Protein AF-A0A6J4X2K3-F1 (afdb_monomer)

Sequence (107 aa):
MIPVIDEKGAKLSVDDLAKFDGIGNDKTALILAAVEFSRRRIRPEGIRIETPADLVPHIRHYVVRKQEHFLCASVNGANEIINIRVVSIGLIDRSHVHPARGVCRSA

Mean predicted aligned error: 15.52 Å

Radius of gyration: 26.46 Å; Cα contacts (8 Å, |Δi|>4): 85; chains: 1; bounding box: 65×31×72 Å

pLDDT: mean 72.36, std 13.92, range [31.67, 87.5]

Solvent-accessible surface area (backbone atoms only — not comparable to full-atom values): 6929 Å² total; per-residue (Å²): 108,70,70,59,47,71,74,44,51,89,66,71,51,69,75,70,45,64,72,40,89,91,51,50,72,70,56,46,52,54,52,51,52,53,43,53,48,41,39,72,73,75,50,85,71,59,59,69,43,95,48,79,69,63,47,44,82,80,50,52,83,55,74,80,49,87,39,44,70,45,72,47,73,43,58,48,100,80,35,21,42,74,47,77,41,82,76,48,76,41,76,63,67,70,81,85,68,69,96,70,88,88,80,85,81,92,130

Secondary structure (DSSP, 8-state):
-HHHHHHHGGG--HHHHTTSTT--HHHHHHHHHHHHHHHHHH-S--EE-SSGGGGHHHHGGGTT-SEEEEEEEEE-TTSEEEEEEEEEEEE-------S--------

Structure (mmCIF, N/CA/C/O backbone):
data_AF-A0A6J4X2K3-F1
#
_entry.id   AF-A0A6J4X2K3-F1
#
loop_
_atom_site.group_PDB
_atom_site.id
_atom_site.type_symbol
_atom_site.label_atom_id
_atom_site.label_alt_id
_atom_site.label_comp_id
_atom_site.label_asym_id
_atom_site.label_entity_id
_atom_site.label_seq_id
_atom_site.pdbx_PDB_ins_code
_atom_site.Cartn_x
_atom_site.Cartn_y
_atom_site.Cartn_z
_atom_site.occupancy
_atom_site.B_iso_or_equiv
_atom_site.auth_seq_id
_atom_site.auth_comp_id
_atom_site.auth_asym_id
_atom_site.auth_atom_id
_atom_site.pdbx_PDB_model_num
ATOM 1 N N . MET A 1 1 ? -14.022 -12.947 20.231 1.00 59.16 1 MET A N 1
ATOM 2 C CA . MET A 1 1 ? -12.794 -12.129 20.220 1.00 59.16 1 MET A CA 1
ATOM 3 C C . MET A 1 1 ? -11.916 -12.488 19.026 1.00 59.16 1 MET A C 1
ATOM 5 O O . MET A 1 1 ? -11.982 -11.751 18.057 1.00 59.16 1 MET A O 1
ATOM 9 N N . ILE A 1 2 ? -11.207 -13.628 19.034 1.00 63.72 2 ILE A N 1
ATOM 10 C CA . ILE A 1 2 ? -10.297 -14.074 17.948 1.00 63.72 2 ILE A CA 1
ATOM 11 C C . ILE A 1 2 ? -10.854 -13.863 16.518 1.00 63.72 2 ILE A C 1
ATOM 13 O O . ILE A 1 2 ? -10.233 -13.100 15.788 1.00 63.72 2 ILE A O 1
ATOM 17 N N . PRO A 1 3 ? -12.046 -14.367 16.127 1.00 71.31 3 PRO A N 1
ATOM 18 C CA . PRO A 1 3 ? -12.533 -14.195 14.750 1.00 71.31 3 PRO A CA 1
ATOM 19 C C . PRO A 1 3 ? -12.762 -12.731 14.331 1.00 71.31 3 PRO A C 1
ATOM 21 O O . PRO A 1 3 ? -12.607 -12.407 13.163 1.00 71.31 3 PRO A O 1
ATOM 24 N N . VAL A 1 4 ? -13.074 -11.827 15.269 1.00 72.62 4 VAL A N 1
ATOM 25 C CA . VAL A 1 4 ? -13.227 -10.385 14.977 1.00 72.62 4 VAL A CA 1
ATOM 26 C C . VAL A 1 4 ? -11.862 -9.709 14.807 1.00 72.62 4 VAL A C 1
ATOM 28 O O . VAL A 1 4 ? -11.734 -8.759 14.038 1.00 72.62 4 VAL A O 1
ATOM 31 N N . ILE A 1 5 ? -10.833 -10.209 15.498 1.00 72.69 5 ILE A N 1
ATOM 32 C CA . ILE A 1 5 ? -9.442 -9.769 15.327 1.00 72.69 5 ILE A CA 1
ATOM 33 C C . ILE A 1 5 ? -8.900 -10.254 13.979 1.00 72.69 5 ILE A C 1
ATOM 35 O O . ILE A 1 5 ? -8.268 -9.466 13.284 1.00 72.69 5 ILE A O 1
ATOM 39 N N . ASP A 1 6 ? -9.209 -11.483 13.567 1.00 71.00 6 ASP A 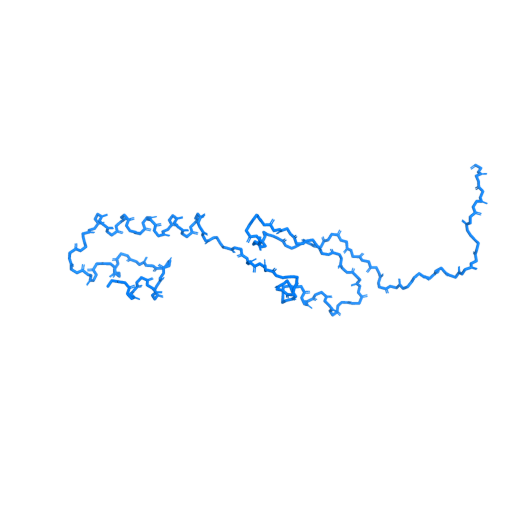N 1
ATOM 40 C CA . ASP A 1 6 ? -8.799 -12.012 12.260 1.00 71.00 6 ASP A CA 1
ATOM 41 C C . ASP A 1 6 ? -9.542 -11.326 11.095 1.00 71.00 6 ASP A C 1
ATOM 43 O O . ASP A 1 6 ? -8.933 -11.008 10.076 1.00 71.00 6 ASP A O 1
ATOM 47 N N . GLU A 1 7 ? -10.838 -11.024 11.254 1.00 73.19 7 GLU A N 1
ATOM 48 C CA . GLU A 1 7 ? -11.653 -10.338 10.239 1.00 73.19 7 GLU A CA 1
ATOM 49 C C . GLU A 1 7 ? -11.280 -8.852 10.0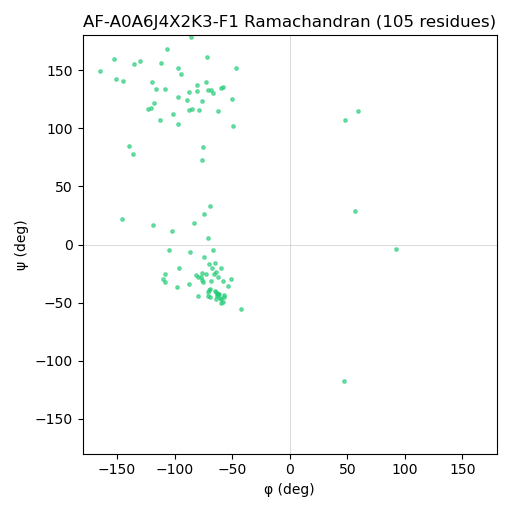77 1.00 73.19 7 GLU A C 1
ATOM 51 O O . GLU A 1 7 ? -11.167 -8.351 8.955 1.00 73.19 7 GLU A O 1
ATOM 56 N N . LYS A 1 8 ? -11.090 -8.119 11.185 1.00 69.81 8 LYS A N 1
ATOM 57 C CA . LYS A 1 8 ? -10.837 -6.664 11.154 1.00 69.81 8 LYS A CA 1
ATOM 58 C C . LYS A 1 8 ? -9.360 -6.285 11.217 1.00 69.81 8 LYS A C 1
ATOM 60 O O . LYS A 1 8 ? -9.009 -5.170 10.821 1.00 69.81 8 LYS A O 1
ATOM 65 N N . GLY A 1 9 ? -8.494 -7.176 11.696 1.00 71.62 9 GLY A N 1
ATOM 66 C CA . GLY A 1 9 ? -7.044 -7.004 11.760 1.00 71.62 9 GLY A CA 1
ATOM 67 C C . GLY A 1 9 ? -6.628 -5.648 12.327 1.00 71.62 9 GLY A C 1
ATOM 68 O O . GLY A 1 9 ? -6.946 -5.281 13.455 1.00 71.62 9 GLY A O 1
ATOM 69 N N . ALA A 1 10 ? -5.939 -4.854 11.510 1.00 65.50 10 ALA A N 1
ATOM 70 C CA . ALA A 1 10 ? -5.428 -3.545 11.907 1.00 65.50 10 ALA A CA 1
ATOM 71 C C . ALA A 1 10 ? -6.452 -2.385 11.810 1.00 65.50 10 ALA A C 1
ATOM 73 O O . ALA A 1 10 ? -6.040 -1.224 11.752 1.00 65.50 10 ALA A O 1
ATOM 74 N N . LYS A 1 11 ? -7.762 -2.684 11.760 1.00 72.19 11 LYS A N 1
ATOM 75 C CA . LYS A 1 11 ? -8.891 -1.725 11.772 1.00 72.19 11 LYS A CA 1
ATOM 76 C C . LYS A 1 11 ? -9.830 -1.896 12.980 1.00 72.19 11 LYS A C 1
ATOM 78 O O . LYS A 1 11 ? -10.963 -1.423 12.941 1.00 72.19 11 LYS A O 1
ATOM 83 N N . LEU A 1 12 ? -9.395 -2.601 14.024 1.00 81.94 12 LEU A N 1
ATOM 84 C CA . LEU A 1 12 ? -10.170 -2.779 15.256 1.00 81.94 12 LEU A CA 1
ATOM 85 C C . LEU A 1 12 ? -10.512 -1.426 15.905 1.00 81.94 12 LEU A C 1
ATOM 87 O O . LEU A 1 12 ? -9.644 -0.560 16.015 1.00 81.94 12 LEU A O 1
ATOM 91 N N . SER A 1 13 ? -11.761 -1.261 16.353 1.00 81.75 13 SER A N 1
ATOM 92 C CA . SER A 1 13 ? -12.202 -0.106 17.146 1.00 81.75 13 SER A CA 1
ATOM 93 C C . SER A 1 13 ? -12.429 -0.474 18.617 1.00 81.75 13 SER A C 1
ATOM 95 O O . SER A 1 13 ? -12.495 -1.650 18.984 1.00 81.75 13 SER A O 1
ATOM 97 N N . VAL A 1 14 ? -12.589 0.548 19.465 1.00 82.44 14 VAL A N 1
ATOM 98 C CA . VAL A 1 14 ? -13.001 0.385 20.871 1.00 82.44 14 VAL A CA 1
ATOM 99 C C . VAL A 1 14 ? -14.337 -0.363 20.953 1.00 82.44 14 VAL A C 1
ATOM 101 O O . VAL A 1 14 ? -14.461 -1.303 21.733 1.00 82.44 14 VAL A O 1
ATOM 104 N N . ASP A 1 15 ? -15.300 -0.018 20.094 1.00 82.00 15 ASP A N 1
ATOM 105 C CA . ASP A 1 15 ? -16.647 -0.611 20.078 1.00 82.00 15 ASP A CA 1
ATOM 106 C C . ASP A 1 15 ? -16.648 -2.096 19.699 1.00 82.00 15 ASP A C 1
ATOM 108 O O . ASP A 1 15 ? -17.561 -2.832 20.063 1.00 82.00 15 ASP A O 1
ATOM 112 N N . ASP A 1 16 ? -15.646 -2.563 18.952 1.00 81.50 16 ASP A N 1
ATOM 113 C CA . ASP A 1 16 ? -15.505 -3.981 18.618 1.00 81.50 16 ASP A CA 1
ATOM 114 C C . ASP A 1 16 ? -14.961 -4.814 19.780 1.00 81.50 16 ASP A C 1
ATOM 116 O O . ASP A 1 16 ? -15.288 -5.996 19.885 1.00 81.50 16 ASP A O 1
ATOM 120 N N . LEU A 1 17 ? -14.176 -4.202 20.668 1.00 78.94 17 LEU A N 1
ATOM 121 C CA . LEU A 1 17 ? -13.652 -4.843 21.875 1.00 78.94 17 LEU A CA 1
ATOM 122 C C . LEU A 1 17 ? -14.632 -4.726 23.054 1.00 78.94 17 LEU A C 1
ATOM 124 O O . LEU A 1 17 ? -14.786 -5.686 23.803 1.00 78.94 17 LEU A O 1
ATOM 128 N N . ALA A 1 18 ? -15.382 -3.623 23.148 1.00 78.69 18 ALA A N 1
ATOM 129 C CA . ALA A 1 18 ? -16.419 -3.393 24.161 1.00 78.69 18 ALA A CA 1
ATOM 130 C C . ALA A 1 18 ? -17.625 -4.357 24.072 1.00 78.69 18 ALA A C 1
ATOM 132 O O . ALA A 1 18 ? -18.385 -4.481 25.027 1.00 78.69 18 ALA A O 1
ATOM 133 N N . LYS A 1 19 ? -17.799 -5.065 22.946 1.00 81.31 19 LYS A N 1
ATOM 134 C CA . LYS A 1 19 ? -18.815 -6.126 22.775 1.00 81.31 19 LYS A CA 1
ATOM 135 C C . LYS A 1 19 ? -18.465 -7.433 23.498 1.00 81.31 19 LYS A C 1
ATOM 137 O O . LYS A 1 19 ? -19.306 -8.328 23.551 1.00 81.31 19 LYS A O 1
ATOM 142 N N . PHE A 1 20 ? -17.238 -7.584 23.999 1.00 79.12 20 PHE A N 1
ATOM 143 C CA . PHE A 1 20 ? -16.800 -8.780 24.716 1.00 79.12 20 PHE A CA 1
ATOM 144 C C . PHE A 1 20 ? -16.808 -8.531 26.222 1.00 79.12 20 PHE A C 1
ATOM 146 O O . PHE A 1 20 ? -15.992 -7.772 26.746 1.00 79.12 20 PHE A O 1
ATOM 153 N N . ASP A 1 21 ? -17.719 -9.214 26.911 1.00 73.00 21 ASP A N 1
ATOM 154 C CA . ASP A 1 21 ? -17.817 -9.146 28.365 1.00 73.00 21 ASP A CA 1
ATOM 155 C C . ASP A 1 21 ? -16.500 -9.608 29.025 1.00 73.00 21 ASP A C 1
ATOM 157 O O . ASP A 1 21 ? -15.878 -10.588 28.603 1.00 73.00 21 ASP A O 1
ATOM 161 N N . GLY A 1 22 ? -16.033 -8.853 30.021 1.00 75.00 22 GLY A N 1
ATOM 162 C CA . GLY A 1 22 ? -14.730 -9.035 30.677 1.00 75.00 22 GLY A CA 1
ATOM 163 C C . GLY A 1 22 ? -13.536 -8.241 30.106 1.00 75.00 22 GLY A C 1
ATOM 164 O O . GLY A 1 22 ? -12.454 -8.282 30.711 1.00 75.00 22 GLY A O 1
ATOM 165 N N . ILE A 1 23 ? -13.684 -7.485 29.006 1.00 79.81 23 ILE A N 1
ATOM 166 C CA . ILE A 1 23 ? -12.643 -6.552 28.520 1.00 79.81 23 ILE A CA 1
ATOM 167 C C . ILE A 1 23 ? -12.931 -5.122 29.004 1.00 79.81 23 ILE A C 1
ATOM 169 O O . ILE A 1 23 ? -13.778 -4.419 28.463 1.00 79.81 23 ILE A O 1
ATOM 173 N N . GLY A 1 24 ? -12.186 -4.674 30.019 1.00 79.69 24 GLY A N 1
ATOM 174 C CA . GLY A 1 24 ? -12.224 -3.289 30.495 1.00 79.69 24 GLY A CA 1
ATOM 175 C C . GLY A 1 24 ? -11.571 -2.291 29.528 1.00 79.69 24 GLY A C 1
ATOM 176 O O . GLY A 1 24 ? -10.772 -2.658 28.662 1.00 79.69 24 GLY A O 1
ATOM 177 N N . ASN A 1 25 ? -11.891 -1.003 29.695 1.00 78.81 25 ASN A N 1
ATOM 178 C CA . ASN A 1 25 ? -11.354 0.090 28.868 1.00 78.81 25 ASN A CA 1
ATOM 179 C C . ASN A 1 25 ? -9.815 0.174 28.903 1.00 78.81 25 ASN A C 1
ATOM 181 O O . ASN A 1 25 ? -9.191 0.528 27.904 1.00 78.81 25 ASN A O 1
ATOM 185 N N . ASP A 1 26 ? -9.211 -0.198 30.032 1.00 82.12 26 ASP A N 1
ATOM 186 C CA . ASP A 1 26 ? -7.769 -0.342 30.242 1.00 82.12 26 ASP A CA 1
ATOM 187 C C . ASP A 1 26 ? -7.148 -1.380 29.289 1.00 82.12 26 ASP A C 1
ATOM 189 O O . ASP A 1 26 ? -6.190 -1.089 28.567 1.00 82.12 26 ASP A O 1
ATOM 193 N N . LYS A 1 27 ? -7.743 -2.576 29.222 1.00 80.19 27 LYS A N 1
ATOM 194 C CA . LYS A 1 27 ? -7.299 -3.673 28.352 1.00 80.19 27 LYS A CA 1
ATOM 195 C C . LYS A 1 27 ? -7.562 -3.358 26.882 1.00 80.19 27 LYS A C 1
ATOM 197 O O . LYS A 1 27 ? -6.703 -3.621 26.044 1.00 80.19 27 LYS A O 1
ATOM 202 N N . THR A 1 28 ? -8.703 -2.744 26.571 1.00 85.62 28 THR A N 1
ATOM 203 C CA . THR A 1 28 ? -9.044 -2.288 25.215 1.00 85.62 28 THR A CA 1
ATOM 204 C C . THR A 1 28 ? -8.028 -1.275 24.686 1.00 85.62 28 THR A C 1
ATOM 206 O O . THR A 1 28 ? -7.526 -1.442 23.575 1.00 85.62 28 THR A O 1
ATOM 209 N N . ALA A 1 29 ? -7.655 -0.269 25.486 1.00 85.62 29 ALA A N 1
ATOM 210 C CA . ALA A 1 29 ? -6.644 0.716 25.102 1.00 85.62 29 ALA A CA 1
ATOM 211 C C . ALA A 1 29 ? -5.266 0.074 24.863 1.00 85.62 29 ALA A C 1
ATOM 213 O O . ALA A 1 29 ? -4.606 0.387 23.870 1.00 85.62 29 ALA A O 1
ATOM 214 N N . LEU A 1 30 ? -4.854 -0.865 25.724 1.00 87.50 30 LEU A N 1
ATOM 215 C CA . LEU A 1 30 ? -3.588 -1.590 25.585 1.00 87.50 30 LEU A CA 1
ATOM 216 C C . LEU A 1 30 ? -3.538 -2.442 24.303 1.00 87.50 30 LEU A C 1
ATOM 218 O O . LEU A 1 30 ? -2.541 -2.407 23.581 1.00 87.50 30 LEU A O 1
ATOM 222 N N . ILE A 1 31 ? -4.619 -3.165 23.989 1.00 86.00 31 ILE A N 1
ATOM 223 C CA . ILE A 1 31 ? -4.728 -3.988 22.773 1.00 86.00 31 ILE A CA 1
ATOM 224 C C . ILE A 1 31 ? -4.688 -3.107 21.517 1.00 86.00 31 ILE A C 1
ATOM 226 O O . ILE A 1 31 ? -3.925 -3.393 20.595 1.00 86.00 31 ILE A O 1
ATOM 230 N N . LEU A 1 32 ? -5.449 -2.008 21.482 1.00 85.19 32 LEU A N 1
ATOM 231 C CA . LEU A 1 32 ? -5.460 -1.091 20.337 1.00 85.19 32 LEU A CA 1
ATOM 232 C C . LEU A 1 32 ? -4.100 -0.416 20.126 1.00 85.19 32 LEU A C 1
ATOM 234 O O . LEU A 1 32 ? -3.635 -0.336 18.989 1.00 85.19 32 LEU A O 1
ATOM 238 N N . ALA A 1 33 ? -3.423 0.001 21.200 1.00 85.12 33 ALA A N 1
ATOM 239 C CA . ALA A 1 33 ? -2.072 0.550 21.122 1.00 85.12 33 ALA A CA 1
ATOM 240 C C . ALA A 1 33 ? -1.065 -0.475 20.573 1.00 85.12 33 ALA A C 1
ATOM 242 O O . ALA A 1 33 ? -0.255 -0.133 19.710 1.00 85.12 33 ALA A O 1
ATOM 243 N N . ALA A 1 34 ? -1.145 -1.738 21.006 1.00 83.50 34 ALA A N 1
ATOM 244 C CA . ALA A 1 34 ? -0.295 -2.814 20.499 1.00 83.50 34 ALA A CA 1
ATOM 245 C C . ALA A 1 34 ? -0.550 -3.114 19.007 1.00 83.50 34 ALA A C 1
ATOM 247 O O . ALA A 1 34 ? 0.404 -3.310 18.249 1.00 83.50 34 ALA A O 1
ATOM 248 N N . VAL A 1 35 ? -1.810 -3.094 18.556 1.00 81.19 35 VAL A N 1
ATOM 249 C CA . VAL A 1 35 ? -2.193 -3.297 17.145 1.00 81.19 35 VAL A CA 1
ATOM 250 C C . VAL A 1 35 ? -1.757 -2.120 16.262 1.00 81.19 35 VAL A C 1
ATOM 252 O O . VAL A 1 35 ? -1.157 -2.337 15.210 1.00 81.19 35 VAL A O 1
ATOM 255 N N . GLU A 1 36 ? -1.977 -0.873 16.689 1.00 79.81 36 GLU A N 1
ATOM 256 C CA . GLU A 1 36 ? -1.519 0.332 15.976 1.00 79.81 36 GLU A CA 1
ATOM 257 C C . GLU A 1 36 ? 0.009 0.415 15.893 1.00 79.81 36 GLU A C 1
ATOM 259 O O . GLU A 1 36 ? 0.557 0.730 14.832 1.00 79.81 36 GLU A O 1
ATOM 264 N N . PHE A 1 37 ? 0.710 0.093 16.984 1.00 80.06 37 PHE A N 1
ATOM 265 C CA . PHE A 1 37 ? 2.167 -0.006 16.995 1.00 80.06 37 PHE A CA 1
ATOM 266 C C . PHE A 1 37 ? 2.644 -1.084 16.018 1.00 80.06 37 PHE A C 1
ATOM 268 O O . PHE A 1 37 ? 3.521 -0.821 15.197 1.00 80.06 37 PHE A O 1
ATOM 275 N N . SER A 1 38 ? 2.014 -2.261 16.027 1.00 73.75 38 SER A N 1
ATOM 276 C CA . SER A 1 38 ? 2.330 -3.355 15.102 1.00 73.75 38 SER A CA 1
ATOM 277 C C . SER A 1 38 ? 2.090 -2.965 13.640 1.00 73.75 38 SER A C 1
ATOM 279 O O . SER A 1 38 ? 2.964 -3.203 12.808 1.00 73.75 38 SER A O 1
ATOM 281 N N . ARG A 1 39 ? 0.988 -2.270 13.313 1.00 68.56 39 ARG A N 1
ATOM 282 C CA . ARG A 1 39 ? 0.756 -1.729 11.958 1.00 68.56 39 ARG A CA 1
ATOM 283 C C . ARG A 1 39 ? 1.883 -0.781 11.545 1.00 68.56 39 ARG A C 1
ATOM 285 O O . ARG A 1 39 ? 2.467 -0.941 10.485 1.00 68.56 39 ARG A O 1
ATOM 292 N N . ARG A 1 40 ? 2.251 0.178 12.398 1.00 68.69 40 ARG A N 1
ATOM 293 C CA . ARG A 1 40 ? 3.279 1.186 12.071 1.00 68.69 40 ARG A CA 1
ATOM 294 C C . ARG A 1 40 ? 4.708 0.634 12.048 1.00 68.69 40 ARG A C 1
ATOM 296 O O . ARG A 1 40 ? 5.564 1.227 11.399 1.00 68.69 40 ARG A O 1
ATOM 303 N N . ARG A 1 41 ? 4.985 -0.450 12.781 1.00 62.94 41 ARG A N 1
ATOM 304 C CA . ARG A 1 41 ? 6.348 -0.951 13.036 1.00 62.94 41 ARG A CA 1
ATOM 305 C C . 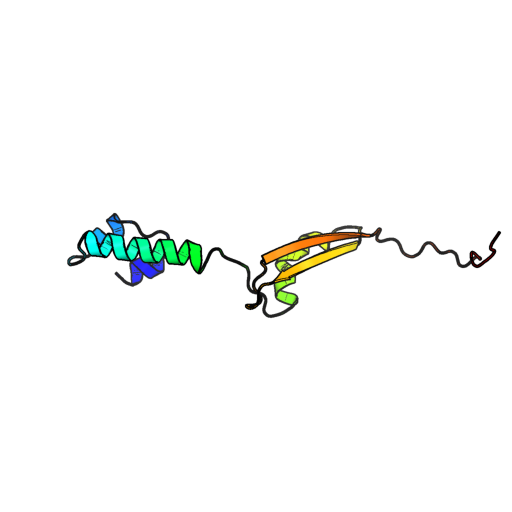ARG A 1 41 ? 6.694 -2.249 12.308 1.00 62.94 41 ARG A C 1
ATOM 307 O O . ARG A 1 41 ? 7.867 -2.432 11.989 1.00 62.94 41 ARG A O 1
ATOM 314 N N . ILE A 1 42 ? 5.708 -3.122 12.093 1.00 59.78 42 ILE A N 1
ATOM 315 C CA . ILE A 1 42 ? 5.865 -4.486 11.557 1.00 59.78 42 ILE A CA 1
ATOM 316 C C . ILE A 1 42 ? 5.283 -4.596 10.137 1.00 59.78 42 ILE A C 1
ATOM 318 O O . ILE A 1 42 ? 5.799 -5.370 9.340 1.00 59.78 42 ILE A O 1
ATOM 322 N N . ARG A 1 43 ? 4.249 -3.812 9.786 1.00 54.62 43 ARG A N 1
ATOM 323 C CA . ARG A 1 43 ? 3.581 -3.872 8.469 1.00 54.62 43 ARG A CA 1
ATOM 324 C C . ARG A 1 43 ? 3.293 -2.491 7.839 1.00 54.62 43 ARG A C 1
ATOM 326 O O . ARG A 1 43 ? 2.150 -2.034 7.855 1.00 54.62 43 ARG A O 1
ATOM 333 N N . PRO A 1 44 ? 4.317 -1.835 7.254 1.00 59.47 44 PRO A N 1
ATOM 334 C CA . PRO A 1 44 ? 4.139 -0.553 6.576 1.00 59.47 44 PRO A CA 1
ATOM 335 C C . PRO A 1 44 ? 3.474 -0.569 5.178 1.00 59.47 44 PRO A C 1
ATOM 337 O O . PRO A 1 44 ? 2.808 0.413 4.868 1.00 59.47 44 PRO A O 1
ATOM 340 N N . GLU A 1 45 ? 3.574 -1.552 4.273 1.00 57.28 45 GLU A N 1
ATOM 341 C CA . GLU A 1 45 ? 4.366 -2.795 4.185 1.00 57.28 45 GLU A CA 1
ATOM 342 C C . GLU A 1 45 ? 4.972 -2.954 2.770 1.00 57.28 45 GLU A C 1
ATOM 344 O O . GLU A 1 45 ? 4.463 -2.372 1.812 1.00 57.28 45 GLU A O 1
ATOM 349 N N . GLY A 1 46 ? 6.083 -3.692 2.633 1.00 62.09 46 GLY A N 1
ATOM 350 C CA . GLY A 1 46 ? 6.779 -3.908 1.354 1.00 62.09 46 GLY A CA 1
ATOM 351 C C . GLY A 1 46 ? 6.399 -5.231 0.681 1.00 62.09 46 GLY A C 1
ATOM 352 O O . GLY A 1 46 ? 6.064 -6.205 1.349 1.00 62.09 46 GLY A O 1
ATOM 353 N N . ILE A 1 47 ? 6.476 -5.289 -0.651 1.00 68.31 47 ILE A N 1
ATOM 354 C CA . ILE A 1 47 ? 6.191 -6.519 -1.407 1.00 68.31 47 ILE A CA 1
ATOM 355 C C . ILE A 1 47 ? 7.401 -7.452 -1.335 1.00 68.31 47 ILE A C 1
ATOM 357 O O . ILE A 1 47 ? 8.458 -7.122 -1.870 1.00 68.31 47 ILE A O 1
ATOM 361 N N . ARG A 1 48 ? 7.250 -8.620 -0.709 1.00 74.12 48 ARG A N 1
ATOM 362 C CA . ARG A 1 48 ? 8.270 -9.677 -0.703 1.00 74.12 48 ARG A CA 1
ATOM 363 C C . ARG A 1 48 ? 8.425 -10.297 -2.095 1.00 74.12 48 ARG A C 1
ATOM 365 O O . ARG A 1 48 ? 7.430 -10.668 -2.711 1.00 74.12 48 ARG A O 1
ATOM 372 N N . ILE A 1 49 ? 9.667 -10.443 -2.549 1.00 78.88 49 ILE A N 1
ATOM 373 C CA . ILE A 1 49 ? 10.036 -11.228 -3.731 1.00 78.88 49 ILE A CA 1
ATOM 374 C C . ILE A 1 49 ? 10.919 -12.404 -3.307 1.00 78.88 49 ILE A C 1
ATOM 376 O O . ILE A 1 49 ? 11.853 -12.240 -2.525 1.00 78.88 49 ILE A O 1
ATOM 380 N N . GLU A 1 50 ? 10.640 -13.601 -3.807 1.00 78.31 50 GLU A N 1
ATOM 381 C CA . GLU A 1 50 ? 11.466 -14.791 -3.554 1.00 78.31 50 GLU A CA 1
ATOM 382 C C . GLU A 1 50 ? 12.234 -15.200 -4.815 1.00 78.31 50 GLU A C 1
ATOM 384 O O . GLU A 1 50 ? 13.332 -15.752 -4.745 1.00 78.31 50 GLU A O 1
ATOM 389 N N . THR A 1 51 ? 11.702 -14.833 -5.978 1.00 80.38 51 THR A N 1
ATOM 390 C CA . THR A 1 51 ? 12.283 -15.036 -7.298 1.00 80.38 51 THR A CA 1
ATOM 391 C C . THR A 1 51 ? 12.278 -13.733 -8.111 1.00 80.38 51 THR A C 1
ATOM 393 O O . THR A 1 51 ? 11.443 -12.852 -7.894 1.00 80.38 51 THR A O 1
ATOM 396 N N . PRO A 1 52 ? 13.141 -13.603 -9.137 1.00 75.56 52 PRO A N 1
ATOM 397 C CA . PRO A 1 52 ? 13.044 -12.508 -10.105 1.00 75.56 52 PRO A CA 1
ATOM 398 C C . PRO A 1 52 ? 11.709 -12.475 -10.872 1.00 75.56 52 PRO A C 1
ATOM 400 O O . PRO A 1 52 ? 11.340 -11.428 -11.403 1.00 75.56 52 PRO A O 1
ATOM 403 N N . ALA A 1 53 ? 10.975 -13.595 -10.930 1.00 82.62 53 ALA A N 1
ATOM 404 C CA . ALA A 1 53 ? 9.657 -13.658 -11.555 1.00 82.62 53 ALA A CA 1
ATOM 405 C C . ALA A 1 53 ? 8.603 -12.871 -10.757 1.00 82.62 53 ALA A C 1
ATOM 407 O O . ALA A 1 53 ? 7.734 -12.245 -11.361 1.00 82.62 53 ALA A O 1
ATOM 408 N N . ASP A 1 54 ? 8.734 -12.799 -9.430 1.00 82.38 54 ASP A N 1
ATOM 409 C CA . ASP A 1 54 ? 7.821 -12.042 -8.561 1.00 82.38 54 ASP A CA 1
ATOM 410 C C . ASP A 1 54 ? 7.924 -10.528 -8.793 1.00 82.38 54 ASP A C 1
ATOM 412 O O . ASP A 1 54 ? 6.989 -9.786 -8.511 1.00 82.38 54 ASP A O 1
ATOM 416 N N . LEU A 1 55 ? 9.029 -10.052 -9.381 1.00 80.75 55 LEU A N 1
ATO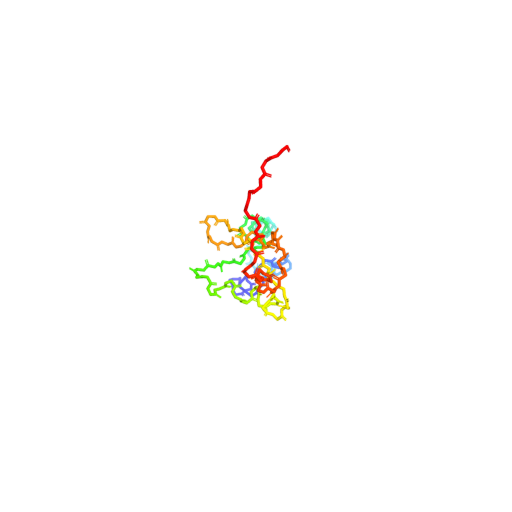M 417 C CA . LEU A 1 55 ? 9.183 -8.659 -9.801 1.00 80.75 55 LEU A CA 1
ATOM 418 C C . LEU A 1 55 ? 8.417 -8.346 -11.104 1.00 80.75 55 LEU A C 1
ATOM 420 O O . LEU A 1 55 ? 8.046 -7.193 -11.337 1.00 80.75 55 LEU A O 1
ATOM 424 N N . VAL A 1 56 ? 8.148 -9.349 -11.954 1.00 81.62 56 VAL A N 1
ATOM 425 C CA . VAL A 1 56 ? 7.542 -9.173 -13.290 1.00 81.62 56 VAL A CA 1
ATOM 426 C C . VAL A 1 56 ? 6.181 -8.462 -13.244 1.00 81.62 56 VAL A C 1
ATOM 428 O O . VAL A 1 56 ? 6.014 -7.518 -14.022 1.00 81.62 56 VAL A O 1
ATOM 431 N N . PRO A 1 57 ? 5.228 -8.796 -12.344 1.00 83.38 57 PRO A N 1
ATOM 432 C CA . PRO A 1 57 ? 3.982 -8.041 -12.188 1.00 83.38 57 PRO A CA 1
ATOM 433 C C . PRO A 1 57 ? 4.200 -6.541 -11.943 1.00 83.38 57 PRO A C 1
ATOM 435 O O . PRO A 1 57 ? 3.455 -5.718 -12.476 1.00 83.38 57 PRO A O 1
ATOM 438 N N . HIS A 1 58 ? 5.249 -6.175 -11.203 1.00 79.88 58 HIS A N 1
ATOM 439 C CA . HIS A 1 58 ? 5.543 -4.792 -10.826 1.00 79.88 58 HIS A CA 1
ATOM 440 C C . HIS A 1 58 ? 6.227 -3.993 -11.942 1.00 79.88 58 HIS A C 1
ATOM 442 O O . HIS A 1 58 ? 6.016 -2.785 -12.033 1.00 79.88 58 HIS A O 1
ATOM 448 N N . ILE A 1 59 ? 6.983 -4.644 -12.836 1.00 82.69 59 ILE A N 1
ATOM 449 C CA . ILE A 1 59 ? 7.703 -3.979 -13.943 1.00 82.69 59 ILE A CA 1
ATOM 450 C C . ILE A 1 59 ? 7.060 -4.163 -15.328 1.00 82.69 59 ILE A C 1
ATOM 452 O O . ILE A 1 59 ? 7.503 -3.538 -16.292 1.00 82.69 59 ILE A O 1
ATOM 456 N N . ARG A 1 60 ? 5.987 -4.959 -15.453 1.00 82.56 60 ARG A N 1
ATOM 457 C CA . ARG A 1 60 ? 5.320 -5.293 -16.733 1.00 82.56 60 ARG A CA 1
ATOM 458 C C . ARG A 1 60 ? 4.961 -4.076 -17.599 1.00 82.56 60 ARG A C 1
ATOM 460 O O . ARG A 1 60 ? 4.963 -4.173 -18.823 1.00 82.56 60 ARG A O 1
ATOM 467 N N . HIS A 1 61 ? 4.687 -2.929 -16.982 1.00 80.50 61 HIS A N 1
ATOM 468 C CA . HIS A 1 61 ? 4.338 -1.683 -17.671 1.00 80.50 61 HIS A CA 1
ATOM 469 C C . HIS A 1 61 ? 5.504 -1.032 -18.448 1.00 80.50 61 HIS A C 1
ATOM 471 O O . HIS A 1 61 ? 5.255 -0.214 -19.337 1.00 80.50 61 HIS A O 1
ATOM 477 N N . TYR A 1 62 ? 6.757 -1.414 -18.176 1.00 79.50 62 TYR A N 1
ATOM 478 C CA . TYR A 1 62 ? 7.923 -1.003 -18.970 1.00 79.50 62 TYR A CA 1
ATOM 479 C C . TYR A 1 62 ? 8.107 -1.842 -20.245 1.00 79.50 62 TYR A C 1
ATOM 481 O O . TYR A 1 62 ? 8.608 -1.326 -21.239 1.00 79.50 62 TYR A O 1
ATOM 489 N N . VAL A 1 63 ? 7.633 -3.095 -20.265 1.00 77.44 63 VAL A N 1
ATOM 490 C CA . VAL A 1 63 ? 7.870 -4.067 -21.358 1.00 77.44 63 VAL A CA 1
ATOM 491 C C . VAL A 1 63 ? 7.255 -3.633 -22.700 1.00 77.44 63 VAL A C 1
ATOM 493 O O . VAL A 1 63 ? 7.717 -4.040 -23.759 1.00 77.44 63 VAL A O 1
ATOM 496 N N . VAL A 1 64 ? 6.227 -2.778 -22.679 1.00 76.19 64 VAL A N 1
ATOM 497 C CA . VAL A 1 64 ? 5.523 -2.292 -23.885 1.00 76.19 64 VAL A CA 1
ATOM 498 C C . VAL A 1 64 ? 6.206 -1.055 -24.509 1.00 76.19 64 VAL A C 1
ATOM 500 O O . VAL A 1 64 ? 5.803 -0.575 -25.569 1.00 76.19 64 VAL A O 1
ATOM 503 N N . ARG A 1 65 ? 7.236 -0.486 -23.868 1.00 77.50 65 ARG A N 1
ATOM 504 C CA . ARG A 1 65 ? 7.889 0.752 -24.326 1.00 77.50 65 ARG A CA 1
ATOM 505 C C . ARG A 1 65 ? 8.896 0.471 -25.449 1.00 77.50 65 ARG A C 1
ATOM 507 O O . ARG A 1 65 ? 9.721 -0.425 -25.344 1.00 77.50 65 ARG A O 1
ATOM 514 N N . LYS A 1 66 ? 8.900 1.312 -26.493 1.00 73.94 66 LYS A N 1
ATOM 515 C CA . LYS A 1 66 ? 9.879 1.284 -27.607 1.00 73.94 66 LYS A CA 1
ATOM 516 C C . LYS A 1 66 ? 11.273 1.838 -27.231 1.00 73.94 66 LYS A C 1
ATOM 518 O O . LYS A 1 66 ? 11.958 2.397 -28.081 1.00 73.94 66 LYS A O 1
ATOM 523 N N . GLN A 1 67 ? 11.653 1.782 -25.959 1.00 77.38 67 GLN A N 1
ATOM 524 C CA . GLN A 1 67 ? 12.903 2.318 -25.407 1.00 77.38 67 GLN A CA 1
ATOM 525 C C . GLN A 1 67 ? 13.365 1.379 -24.294 1.00 77.38 67 GLN A C 1
ATOM 527 O O . GLN A 1 67 ? 12.534 0.895 -23.521 1.00 77.38 67 GLN A O 1
ATOM 532 N N . GLU A 1 68 ? 14.666 1.128 -24.196 1.00 82.88 68 GLU A N 1
ATOM 533 C CA . GLU A 1 68 ? 15.218 0.302 -23.121 1.00 82.88 68 GLU A CA 1
ATOM 534 C C . GLU A 1 68 ? 15.132 1.068 -21.801 1.00 82.88 68 GLU A C 1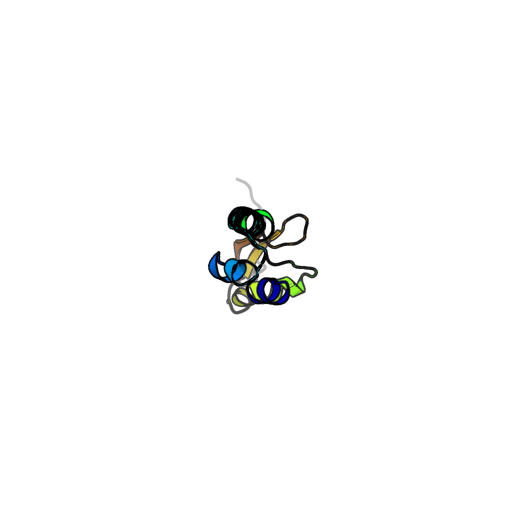
ATOM 536 O O . GLU A 1 68 ? 15.475 2.245 -21.740 1.00 82.88 68 GLU A O 1
ATOM 541 N N . HIS A 1 69 ? 14.658 0.425 -20.737 1.00 83.81 69 HIS A N 1
ATOM 542 C CA . HIS A 1 69 ? 14.570 1.034 -19.409 1.00 83.81 69 HIS A CA 1
ATOM 543 C C . HIS A 1 69 ? 15.403 0.206 -18.437 1.00 83.81 69 HIS A C 1
ATOM 545 O O . HIS A 1 69 ? 15.088 -0.959 -18.192 1.00 83.81 69 HIS A O 1
ATOM 551 N N . PHE A 1 70 ? 16.445 0.802 -17.858 1.00 84.31 70 PHE A N 1
ATOM 552 C CA . PHE A 1 70 ? 17.227 0.144 -16.818 1.00 84.31 70 PHE A CA 1
ATOM 553 C C . PHE A 1 70 ? 16.583 0.410 -15.454 1.00 84.31 70 PHE A C 1
ATOM 555 O O . PHE A 1 70 ? 16.487 1.558 -15.012 1.00 84.31 70 PHE A O 1
ATOM 562 N N . LEU A 1 71 ? 16.106 -0.652 -14.802 1.00 85.94 71 LEU A N 1
ATOM 563 C CA . LEU A 1 71 ? 15.362 -0.586 -13.544 1.00 85.94 71 LEU A CA 1
ATOM 564 C C . LEU A 1 71 ? 16.214 -1.104 -12.382 1.00 85.94 71 LEU A C 1
ATOM 566 O O . LEU A 1 71 ? 16.797 -2.181 -12.459 1.00 85.94 71 LEU A O 1
ATOM 570 N N . CYS A 1 72 ? 16.230 -0.368 -11.273 1.00 85.44 72 CYS A N 1
ATOM 571 C CA . CYS A 1 72 ? 16.843 -0.782 -10.015 1.00 85.44 72 CYS A CA 1
ATOM 572 C C . CYS A 1 72 ? 15.757 -0.985 -8.954 1.00 85.44 72 CYS A C 1
ATOM 574 O O . CYS A 1 72 ? 15.197 -0.016 -8.436 1.00 85.44 72 CYS A O 1
ATOM 576 N N . ALA A 1 73 ? 15.480 -2.246 -8.618 1.00 84.56 73 ALA A N 1
ATOM 577 C CA . ALA A 1 73 ? 14.705 -2.608 -7.438 1.00 84.56 73 ALA A CA 1
ATOM 578 C C . ALA A 1 73 ? 15.641 -2.668 -6.220 1.00 84.56 73 ALA A C 1
ATOM 580 O O . ALA A 1 73 ? 16.569 -3.469 -6.174 1.00 84.56 73 ALA A O 1
ATOM 581 N N . SER A 1 74 ? 15.419 -1.797 -5.238 1.00 83.38 74 SER A N 1
ATOM 582 C CA . SER A 1 74 ? 16.052 -1.886 -3.920 1.00 83.38 74 SER A CA 1
ATOM 583 C C . SER A 1 74 ? 15.186 -2.747 -3.016 1.00 83.38 74 SER A C 1
ATOM 585 O O . SER A 1 74 ? 14.013 -2.428 -2.824 1.00 83.38 74 SER A O 1
ATOM 587 N N . VAL A 1 75 ? 15.770 -3.798 -2.449 1.00 83.62 75 VAL A N 1
ATOM 588 C CA . VAL A 1 75 ? 15.127 -4.680 -1.468 1.00 83.62 75 VAL A CA 1
ATOM 589 C C . VAL A 1 75 ? 15.766 -4.522 -0.090 1.00 83.62 75 VAL A C 1
ATOM 591 O O . VAL A 1 75 ? 16.911 -4.079 0.019 1.00 83.62 75 VAL A O 1
ATOM 594 N N . ASN A 1 76 ? 15.028 -4.862 0.964 1.00 78.25 76 ASN A N 1
ATOM 595 C CA . ASN A 1 76 ? 15.577 -5.004 2.310 1.00 78.25 76 ASN A CA 1
ATOM 5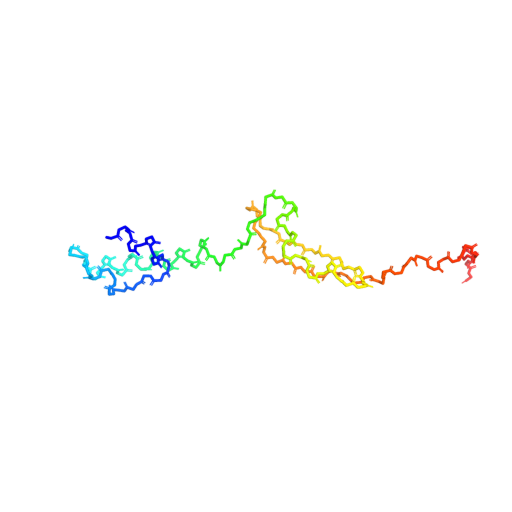96 C C . ASN A 1 76 ? 16.155 -6.419 2.523 1.00 78.25 76 ASN A C 1
ATOM 598 O O . ASN A 1 76 ? 16.066 -7.283 1.653 1.00 78.25 76 ASN A O 1
ATOM 602 N N . GLY A 1 77 ? 16.725 -6.674 3.705 1.00 72.88 77 GLY A N 1
ATOM 603 C CA . GLY A 1 77 ? 17.287 -7.986 4.061 1.00 72.88 77 GLY A CA 1
ATOM 604 C C . GLY A 1 77 ? 16.271 -9.133 4.194 1.00 72.88 77 GLY A C 1
ATOM 605 O O . GLY A 1 77 ? 16.684 -10.267 4.408 1.00 72.88 77 GLY A O 1
ATOM 606 N N . ALA A 1 78 ? 14.967 -8.862 4.072 1.00 77.38 78 ALA A N 1
ATOM 607 C CA . ALA A 1 78 ? 13.892 -9.858 4.022 1.00 77.38 78 ALA A CA 1
ATOM 608 C C . ALA A 1 78 ? 13.371 -10.098 2.585 1.00 77.38 78 ALA A C 1
ATOM 610 O O . ALA A 1 78 ? 12.330 -10.733 2.406 1.00 77.38 78 ALA A O 1
ATOM 611 N N . ASN A 1 79 ? 14.094 -9.587 1.577 1.00 78.19 79 ASN A N 1
ATOM 612 C CA . ASN A 1 79 ? 13.716 -9.518 0.163 1.00 78.19 79 ASN A CA 1
ATOM 613 C C . ASN A 1 79 ? 12.395 -8.772 -0.103 1.00 78.19 79 ASN A C 1
ATOM 615 O O . ASN A 1 79 ? 11.709 -9.035 -1.088 1.00 78.19 79 ASN A O 1
ATOM 619 N N . GLU A 1 80 ? 12.024 -7.814 0.743 1.00 81.62 80 GLU A N 1
ATOM 620 C CA . GLU A 1 80 ? 10.880 -6.938 0.492 1.00 81.62 80 GLU A CA 1
ATOM 621 C C . GLU A 1 80 ? 11.331 -5.723 -0.319 1.00 81.62 80 GLU A C 1
ATOM 623 O O . GLU A 1 80 ? 12.320 -5.066 0.018 1.00 81.62 80 GLU A O 1
ATOM 628 N N . ILE A 1 81 ? 10.605 -5.410 -1.390 1.00 79.81 81 ILE A N 1
ATOM 629 C CA . ILE A 1 81 ? 10.838 -4.240 -2.234 1.00 79.81 81 ILE A CA 1
ATOM 630 C C . ILE A 1 81 ? 10.643 -2.976 -1.393 1.00 79.81 81 ILE A C 1
ATOM 632 O O . ILE A 1 81 ? 9.534 -2.653 -0.971 1.00 79.81 81 ILE A O 1
ATOM 636 N N . ILE A 1 82 ? 11.733 -2.230 -1.214 1.00 80.06 82 ILE A N 1
ATOM 637 C CA . ILE A 1 82 ? 11.739 -0.880 -0.647 1.00 80.06 82 ILE A CA 1
ATOM 638 C C . ILE A 1 82 ? 11.315 0.128 -1.724 1.00 80.06 82 ILE A C 1
ATOM 640 O O . ILE A 1 82 ? 10.551 1.048 -1.447 1.00 80.06 82 ILE A O 1
ATOM 644 N N . ASN A 1 83 ? 11.851 0.003 -2.946 1.00 76.88 83 ASN A N 1
ATOM 645 C CA . ASN A 1 83 ? 11.600 0.945 -4.046 1.00 76.88 83 ASN A CA 1
ATOM 646 C C . ASN A 1 83 ? 12.037 0.361 -5.408 1.00 76.88 83 ASN A C 1
ATOM 648 O O . ASN A 1 83 ? 13.035 -0.355 -5.461 1.00 76.88 83 ASN A O 1
ATOM 652 N N . ILE A 1 84 ? 11.370 0.724 -6.509 1.00 84.00 84 ILE A N 1
ATOM 653 C CA . ILE A 1 84 ? 11.800 0.440 -7.892 1.00 84.00 84 ILE A CA 1
ATOM 654 C C . ILE A 1 84 ? 12.028 1.773 -8.614 1.00 84.00 84 ILE A C 1
ATOM 656 O O . ILE A 1 84 ? 11.117 2.589 -8.724 1.00 84.00 84 ILE A O 1
ATOM 660 N N . ARG A 1 85 ? 13.242 1.993 -9.129 1.00 82.62 85 ARG A N 1
ATOM 661 C CA . ARG A 1 85 ? 13.667 3.249 -9.771 1.00 82.62 85 ARG A CA 1
ATOM 662 C C . ARG A 1 85 ? 14.079 3.022 -11.223 1.00 82.62 85 ARG A C 1
ATOM 664 O O . ARG A 1 85 ? 14.797 2.063 -11.496 1.00 82.62 85 ARG A O 1
ATOM 671 N N . VAL A 1 86 ? 13.712 3.928 -12.132 1.00 85.88 86 VAL A N 1
ATOM 672 C CA . VAL A 1 86 ? 14.363 4.022 -13.453 1.00 85.88 86 VAL A CA 1
ATOM 673 C C . VAL A 1 86 ? 15.719 4.696 -13.256 1.00 85.88 86 VAL A C 1
ATOM 675 O O . VAL A 1 86 ? 15.787 5.790 -12.702 1.00 85.88 86 VAL A O 1
ATOM 678 N N . VAL A 1 87 ? 16.793 4.029 -13.670 1.00 86.50 87 VAL A N 1
ATOM 679 C CA . VAL A 1 87 ? 18.176 4.522 -13.557 1.00 86.50 87 VAL A CA 1
ATOM 680 C C . VAL A 1 87 ? 18.642 5.146 -14.871 1.00 86.50 87 VAL A C 1
ATOM 682 O O . VAL A 1 87 ? 19.335 6.159 -14.855 1.00 86.50 87 VAL A O 1
ATOM 685 N N . SER A 1 88 ? 18.236 4.582 -16.008 1.00 80.50 88 SER A N 1
ATOM 686 C CA . SER A 1 88 ? 18.478 5.157 -17.333 1.00 80.50 88 SER A CA 1
ATOM 687 C C . SER A 1 88 ? 17.404 4.730 -18.334 1.00 80.50 88 SER A C 1
ATOM 689 O O . SER A 1 88 ? 16.703 3.732 -18.137 1.00 80.50 88 SER A O 1
ATOM 691 N N . ILE A 1 89 ? 17.279 5.510 -19.411 1.00 82.44 89 ILE A N 1
ATOM 692 C CA . ILE A 1 89 ? 16.433 5.210 -20.567 1.00 82.44 89 ILE A CA 1
ATOM 693 C C . ILE A 1 89 ? 17.338 5.218 -21.802 1.00 82.44 89 ILE A C 1
ATOM 695 O O . ILE A 1 89 ? 17.938 6.242 -22.125 1.00 82.44 89 ILE A O 1
ATOM 699 N N . GLY A 1 90 ? 17.465 4.067 -22.455 1.00 74.38 90 GLY A N 1
ATOM 700 C CA . GLY A 1 90 ? 18.205 3.880 -23.696 1.00 74.38 90 GLY A CA 1
ATOM 701 C C . GLY A 1 90 ? 17.293 3.989 -24.915 1.00 74.38 90 GLY A C 1
ATOM 702 O O . GLY A 1 90 ? 16.127 3.582 -24.891 1.00 74.38 90 GLY A O 1
ATOM 703 N N . LEU A 1 91 ? 17.828 4.512 -26.017 1.00 62.09 91 LEU A N 1
ATOM 704 C CA . LEU A 1 91 ? 17.178 4.367 -27.315 1.00 62.09 91 LEU A CA 1
ATOM 705 C C . LEU A 1 91 ? 17.224 2.877 -27.693 1.00 62.09 91 LEU A C 1
ATOM 707 O O . LEU A 1 91 ? 18.296 2.289 -27.641 1.00 62.09 91 LEU A O 1
ATOM 711 N N . ILE A 1 92 ? 16.097 2.272 -28.090 1.00 59.44 92 ILE A N 1
ATOM 712 C CA . ILE A 1 92 ? 16.046 0.835 -28.453 1.00 59.44 92 ILE A CA 1
ATOM 713 C C . ILE A 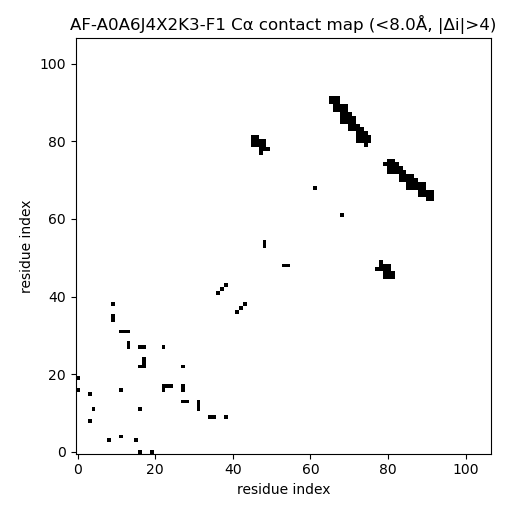1 92 ? 16.747 0.522 -29.783 1.00 59.44 92 ILE A C 1
ATOM 715 O O . ILE A 1 92 ? 16.647 -0.589 -30.308 1.00 59.44 92 ILE A O 1
ATOM 719 N N . ASP A 1 93 ? 17.400 1.526 -30.369 1.00 49.69 93 ASP A N 1
ATOM 720 C CA . ASP A 1 93 ? 18.026 1.362 -31.656 1.00 49.69 93 ASP A CA 1
ATOM 721 C C . ASP A 1 93 ? 19.373 0.677 -31.508 1.00 49.69 93 ASP A C 1
ATOM 723 O O . ASP A 1 93 ? 20.236 1.045 -30.704 1.00 49.69 93 ASP A O 1
ATOM 727 N N . ARG A 1 94 ? 19.522 -0.325 -32.364 1.00 50.53 94 ARG A N 1
ATOM 728 C CA . ARG A 1 94 ? 20.770 -1.011 -32.650 1.00 50.53 94 ARG A CA 1
ATOM 729 C C . ARG A 1 94 ? 21.845 0.038 -32.871 1.00 50.53 94 ARG A C 1
ATOM 731 O O . ARG A 1 94 ? 21.571 1.124 -33.382 1.00 50.53 94 ARG A O 1
ATOM 738 N N . SER A 1 95 ? 23.088 -0.321 -32.584 1.00 41.88 95 SER A N 1
ATOM 739 C CA . SER A 1 95 ? 24.229 0.465 -33.024 1.00 41.88 95 SER A CA 1
ATOM 740 C C . SER A 1 95 ? 24.106 0.779 -34.522 1.00 41.88 95 SER A C 1
ATOM 742 O O . SER A 1 95 ? 24.473 -0.025 -35.376 1.00 41.88 95 SER A O 1
ATOM 744 N N . HIS A 1 96 ? 23.699 2.010 -34.847 1.00 46.12 96 HIS A N 1
ATOM 745 C CA . HIS A 1 96 ? 23.866 2.634 -36.163 1.00 46.12 96 HIS A CA 1
ATOM 746 C C . HIS A 1 96 ? 25.356 2.948 -36.430 1.00 46.12 96 HIS A C 1
ATOM 748 O O . HIS A 1 96 ? 25.719 3.898 -37.119 1.00 46.12 96 HIS A O 1
ATOM 754 N N . VAL A 1 97 ? 26.241 2.093 -35.910 1.00 42.72 97 VAL A N 1
ATOM 755 C CA . VAL A 1 97 ? 27.625 1.958 -36.327 1.00 42.72 97 VAL A CA 1
ATOM 756 C C . VAL A 1 97 ? 27.586 1.213 -37.655 1.00 42.72 97 VAL A C 1
ATOM 758 O O . VAL A 1 97 ? 27.765 -0.002 -37.733 1.00 42.72 97 VAL A O 1
ATOM 761 N N . HIS A 1 98 ? 27.364 1.971 -38.729 1.00 47.06 98 HIS A N 1
ATOM 762 C CA . HIS A 1 98 ? 27.954 1.597 -40.006 1.00 47.06 98 HIS A CA 1
ATOM 763 C C . HIS A 1 98 ? 29.454 1.344 -39.762 1.00 47.06 98 HIS A C 1
ATOM 765 O O . HIS A 1 98 ? 30.121 2.215 -39.195 1.00 47.06 98 HIS A O 1
ATOM 771 N N . PRO A 1 99 ? 30.004 0.172 -40.132 1.00 41.38 99 PRO A N 1
ATOM 772 C CA . PRO A 1 99 ? 31.388 -0.180 -39.835 1.00 41.38 99 PRO A CA 1
ATOM 773 C C . PRO A 1 99 ? 32.353 0.557 -40.779 1.00 41.38 99 PRO A C 1
ATOM 775 O O . PRO A 1 99 ? 32.951 -0.030 -41.677 1.00 41.38 99 PRO A O 1
ATOM 778 N N . ALA A 1 100 ? 32.511 1.865 -40.571 1.00 52.84 100 ALA A N 1
ATOM 779 C CA . ALA A 1 100 ? 33.380 2.734 -41.354 1.00 52.84 100 ALA A CA 1
ATOM 780 C C . ALA A 1 100 ? 34.120 3.747 -40.458 1.00 52.84 100 ALA A C 1
ATOM 782 O O . ALA A 1 100 ? 33.712 4.891 -40.320 1.00 52.84 100 ALA A O 1
ATOM 783 N N . ARG A 1 101 ? 35.250 3.287 -39.897 1.00 40.84 101 ARG A N 1
ATOM 784 C CA . ARG A 1 101 ? 36.419 4.069 -39.427 1.00 40.84 101 ARG A CA 1
ATOM 785 C C . ARG A 1 101 ? 36.162 5.309 -38.546 1.00 40.84 101 ARG A C 1
ATOM 787 O O . ARG A 1 101 ? 35.904 6.398 -39.042 1.00 40.84 101 ARG A O 1
ATOM 794 N N . GLY A 1 102 ? 36.469 5.172 -37.253 1.00 42.56 102 GLY A N 1
ATOM 795 C CA . GLY A 1 102 ? 36.557 6.295 -36.303 1.00 42.56 102 GLY A CA 1
ATOM 796 C C . GLY A 1 102 ? 37.631 6.147 -35.216 1.00 42.56 102 GLY A C 1
ATOM 797 O O . GLY A 1 102 ? 37.514 6.766 -34.166 1.00 42.56 102 GLY A O 1
ATOM 798 N N . VAL A 1 103 ? 38.660 5.313 -35.424 1.00 41.59 103 VAL A N 1
ATOM 799 C CA . VAL A 1 103 ? 39.776 5.153 -34.471 1.00 41.59 103 VAL A CA 1
ATOM 800 C C . VAL A 1 103 ? 40.970 6.009 -34.894 1.00 41.59 103 VAL A C 1
ATOM 802 O O . VAL A 1 103 ? 41.469 5.867 -36.008 1.00 41.59 103 VAL A O 1
ATOM 805 N N . CYS A 1 104 ? 41.438 6.825 -33.945 1.00 38.34 104 CYS A N 1
ATOM 806 C CA . CYS A 1 104 ? 42.693 7.584 -33.919 1.00 38.34 104 CYS A CA 1
ATOM 807 C C . CYS A 1 104 ? 42.954 8.606 -35.043 1.00 38.34 104 CYS A C 1
ATOM 809 O O . CYS A 1 104 ? 43.393 8.260 -36.138 1.00 38.34 104 CYS A O 1
ATOM 811 N N . ARG A 1 105 ? 43.017 9.882 -34.642 1.00 31.67 105 ARG A N 1
ATOM 812 C CA . ARG A 1 105 ? 44.326 10.488 -34.333 1.00 31.67 105 ARG A CA 1
ATOM 813 C C . ARG A 1 105 ? 44.213 11.588 -33.281 1.00 31.67 105 ARG A C 1
ATOM 815 O O . ARG A 1 105 ? 43.253 12.346 -33.269 1.00 31.67 105 ARG A O 1
ATOM 822 N N . SER A 1 106 ? 45.214 11.631 -32.413 1.00 40.88 106 SER A N 1
ATOM 823 C CA . SER A 1 106 ? 45.522 12.752 -31.535 1.00 40.88 106 SER A CA 1
ATOM 824 C C . SER A 1 106 ? 46.125 13.913 -32.332 1.00 40.88 106 SER A C 1
ATOM 826 O O . SER A 1 106 ? 46.963 13.689 -33.211 1.00 40.88 106 SER A O 1
ATOM 828 N N . ALA A 1 107 ? 45.715 15.127 -31.974 1.00 38.00 107 ALA A N 1
ATOM 829 C CA . ALA A 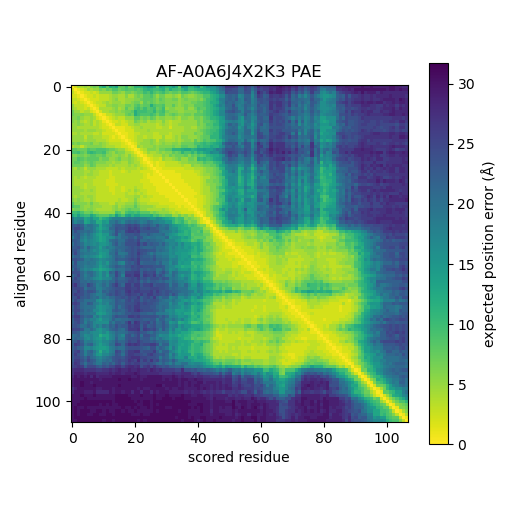1 107 ?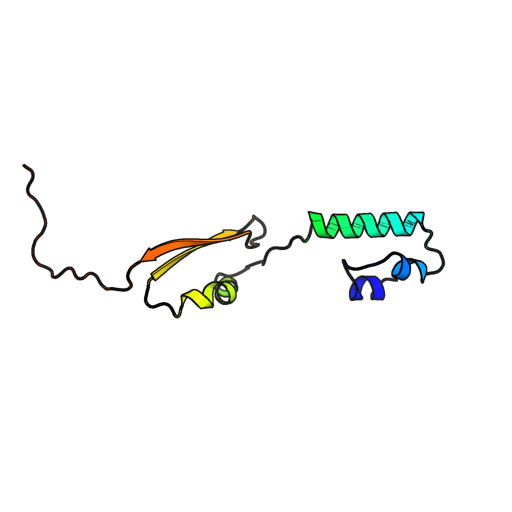 46.397 16.400 -32.186 1.00 38.00 107 ALA A CA 1
ATOM 830 C C . ALA A 1 107 ? 45.933 17.345 -31.065 1.00 38.00 107 ALA A C 1
ATOM 832 O O . ALA A 1 107 ? 44.714 17.310 -30.781 1.00 38.00 107 ALA A O 1
#

Foldseek 3Di:
DVVLCVVCPLNDDLVNQVVDPPQDPVNSVVVNVVSPCCCVPVPVDFAADPDPVSCCVVCVVVVPDQWDWDKDFDADPRRGTPDIDGPDIGRNDDPPPPVDDDDDDDD

Nearest PDB structures (foldseek):
  3al8-assembly1_A  TM=6.111E-01  e=8.985E+00  Mus musculus
  7t5q-assembly1_A  TM=2.258E-01  e=1.876E+00  Bos taurus
  7jpn-assembly1_A  TM=1.858E-01  e=3.376E+00  Bos taurus
  6uhc-assembly1_A  TM=2.228E-01  e=6.074E+00  Homo sapiens